Protein AF-A0A9X9F1I0-F1 (afdb_monomer)

Foldseek 3Di:
DLLVVLCVVVVHFEDVVCVVVPVVVSVVSSVVSVCPCLVVVVVVCVVVVPDDDSPDDDDCPDPVNVVVVVVVVVVCVVVVNDDDDDDDADADPGHRDGDDPVVVD

Nearest PDB structures (foldseek):
  8c8v-assembly1_A  TM=9.781E-01  e=7.111E-10  Priestia megaterium NBRC 15308 = ATCC 14581
  8c9d-assembly1_A  TM=9.772E-01  e=1.135E-09  Priestia megaterium
  8c8u-assembly1_A  TM=8.429E-01  e=3.412E-10  Priestia megaterium
  1jzs-assembly1_A  TM=9.860E-01  e=5.833E-08  Thermus thermophilus

pLDDT: mean 91.53, std 5.92, range [52.84, 98.31]

Structure (mmCIF, N/CA/C/O backbone):
data_AF-A0A9X9F1I0-F1
#
_entry.id   AF-A0A9X9F1I0-F1
#
loop_
_atom_site.group_PDB
_atom_site.id
_atom_site.type_symbol
_atom_site.label_atom_id
_atom_site.label_alt_id
_atom_site.label_comp_id
_atom_site.label_asym_id
_atom_site.label_entity_id
_atom_site.label_seq_id
_atom_site.pdbx_PDB_ins_code
_atom_site.Cartn_x
_atom_site.Cartn_y
_atom_site.Cartn_z
_atom_site.occupancy
_atom_site.B_iso_or_equiv
_atom_site.auth_seq_id
_atom_site.auth_comp_id
_atom_site.auth_asym_id
_atom_site.auth_atom_id
_atom_site.pdbx_PDB_model_num
ATOM 1 N N . PRO A 1 1 ? 5.733 -0.200 2.402 1.00 84.50 1 PRO A N 1
ATOM 2 C CA . PRO A 1 1 ? 6.955 -0.780 1.776 1.00 84.50 1 PRO A CA 1
ATOM 3 C C . PRO A 1 1 ? 7.345 -0.086 0.463 1.00 84.50 1 PRO A C 1
ATOM 5 O O . PRO A 1 1 ? 8.507 0.267 0.311 1.00 84.50 1 PRO A O 1
ATOM 8 N N . VAL A 1 2 ? 6.391 0.125 -0.458 1.00 89.81 2 VAL A N 1
ATOM 9 C CA . VAL A 1 2 ? 6.639 0.823 -1.737 1.00 89.81 2 VAL A CA 1
ATOM 10 C C . VAL A 1 2 ? 7.133 2.253 -1.508 1.00 89.81 2 VAL A C 1
ATOM 12 O O . VAL A 1 2 ? 8.184 2.609 -2.029 1.00 89.81 2 VAL A O 1
ATOM 15 N N . GLU A 1 3 ? 6.437 3.023 -0.665 1.00 89.94 3 GLU A N 1
ATOM 16 C CA . GLU A 1 3 ? 6.795 4.409 -0.315 1.00 89.94 3 GLU A CA 1
ATOM 17 C C . GLU A 1 3 ? 8.240 4.507 0.190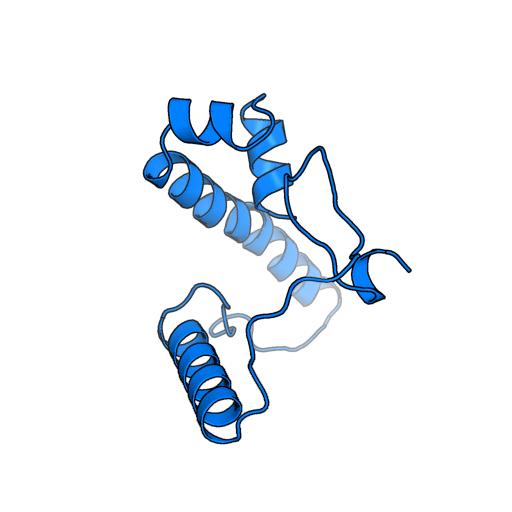 1.00 89.94 3 GLU A C 1
ATOM 19 O O . GLU A 1 3 ? 9.035 5.235 -0.386 1.00 89.94 3 GLU A O 1
ATOM 24 N N . LEU A 1 4 ? 8.635 3.657 1.147 1.00 89.19 4 LEU A N 1
ATOM 25 C CA . LEU A 1 4 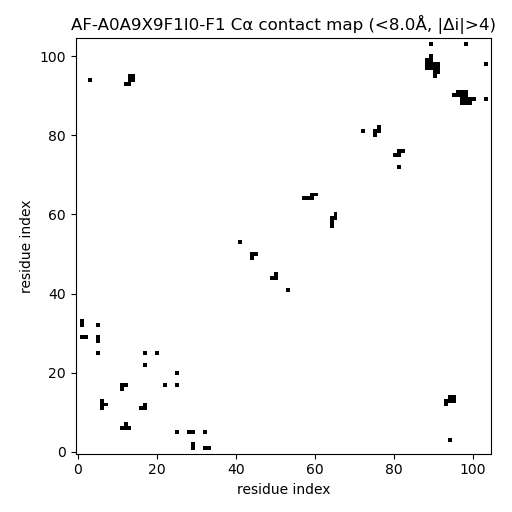? 10.016 3.584 1.651 1.00 89.19 4 LEU A CA 1
ATOM 26 C C . LEU A 1 4 ? 11.052 3.227 0.573 1.00 89.19 4 LEU A C 1
ATOM 28 O O . LEU A 1 4 ? 12.206 3.646 0.653 1.00 89.19 4 LEU A O 1
ATOM 32 N N . GLY A 1 5 ? 10.678 2.408 -0.412 1.00 89.06 5 GLY A N 1
ATOM 33 C CA . GLY A 1 5 ? 11.546 2.082 -1.543 1.00 89.06 5 GLY A CA 1
ATOM 34 C C . GLY A 1 5 ? 11.775 3.294 -2.444 1.00 89.06 5 GLY A C 1
ATOM 35 O O . GLY A 1 5 ? 12.910 3.556 -2.836 1.00 89.06 5 GLY A O 1
ATOM 36 N N . VAL A 1 6 ? 10.715 4.057 -2.719 1.00 91.56 6 VAL A N 1
ATOM 37 C CA . VAL A 1 6 ? 10.782 5.287 -3.518 1.00 91.56 6 VAL A CA 1
ATOM 38 C C . VAL A 1 6 ? 11.487 6.412 -2.764 1.00 91.56 6 VAL A C 1
ATOM 40 O O . VAL A 1 6 ? 12.326 7.082 -3.354 1.00 91.56 6 VAL A O 1
ATOM 43 N N . GLU A 1 7 ? 11.235 6.576 -1.464 1.00 91.31 7 GLU A N 1
ATOM 44 C CA . GLU A 1 7 ? 11.962 7.510 -0.593 1.00 91.31 7 GLU A CA 1
ATOM 45 C C . GLU A 1 7 ? 13.478 7.290 -0.6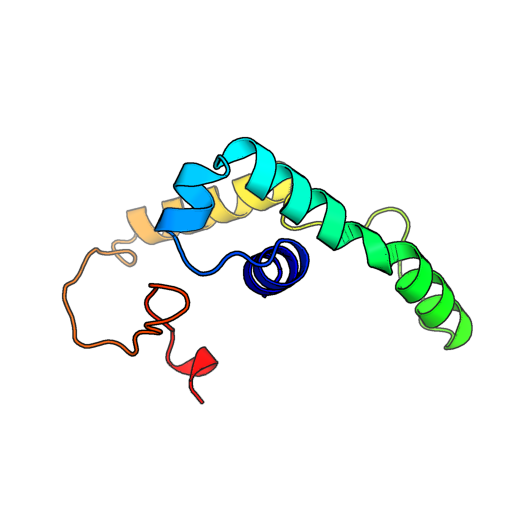95 1.00 91.31 7 GLU A C 1
ATOM 47 O O . GLU A 1 7 ? 14.228 8.214 -1.007 1.00 91.31 7 GLU A O 1
ATOM 52 N N . LYS A 1 8 ? 13.930 6.033 -0.572 1.00 90.44 8 LYS A N 1
ATOM 53 C CA . LYS A 1 8 ? 15.347 5.667 -0.734 1.00 90.44 8 LYS A CA 1
ATOM 54 C C . LYS A 1 8 ? 15.894 5.958 -2.130 1.00 90.44 8 LYS A C 1
ATOM 56 O O . LYS A 1 8 ? 17.037 6.384 -2.247 1.00 90.44 8 LYS A O 1
ATOM 61 N N . GLN A 1 9 ? 15.111 5.713 -3.181 1.00 90.19 9 GLN A N 1
ATOM 62 C CA . GLN A 1 9 ? 15.515 6.010 -4.561 1.00 90.19 9 GLN A CA 1
ATOM 63 C C . GLN A 1 9 ? 15.643 7.515 -4.818 1.00 90.19 9 GLN A C 1
ATOM 65 O O . GLN A 1 9 ? 16.493 7.932 -5.601 1.00 90.19 9 GLN A O 1
ATOM 70 N N . LEU A 1 10 ? 14.792 8.316 -4.177 1.00 91.00 10 LEU A N 1
ATOM 71 C CA . LEU A 1 10 ? 14.776 9.771 -4.292 1.00 91.00 10 LEU A CA 1
ATOM 72 C C . LEU A 1 10 ? 15.737 10.465 -3.322 1.00 91.00 10 LEU A C 1
ATOM 74 O O . LEU A 1 10 ? 16.001 11.651 -3.491 1.00 91.00 10 LEU A O 1
ATOM 78 N N . GLY A 1 11 ? 16.267 9.739 -2.336 1.00 92.25 11 GLY A N 1
ATOM 79 C CA . GLY A 1 11 ? 17.108 10.307 -1.285 1.00 92.25 11 GLY A CA 1
ATOM 80 C C . GLY A 1 11 ? 16.345 11.232 -0.337 1.00 92.25 11 GLY A C 1
ATOM 81 O O . GLY A 1 11 ? 16.971 12.092 0.272 1.00 92.25 11 GLY A O 1
ATOM 82 N N . ILE A 1 12 ? 15.023 11.061 -0.232 1.00 90.75 12 ILE A N 1
ATOM 83 C CA . ILE A 1 12 ? 14.153 11.832 0.664 1.00 90.75 12 ILE A CA 1
ATOM 84 C C . ILE A 1 12 ? 13.764 10.990 1.880 1.00 90.75 12 ILE A C 1
ATOM 86 O O . ILE A 1 12 ? 13.762 9.759 1.816 1.00 90.75 12 ILE A O 1
ATOM 90 N N . SER A 1 13 ? 13.421 11.641 2.987 1.00 86.25 13 SER A N 1
ATOM 91 C CA . SER A 1 13 ? 13.052 10.985 4.237 1.00 86.25 13 SER A CA 1
ATOM 92 C C . SER A 1 13 ? 11.885 11.680 4.931 1.00 86.25 13 SER A C 1
ATOM 94 O O . SER A 1 13 ? 12.000 12.780 5.472 1.00 86.25 13 SER A O 1
ATOM 96 N N . GLY A 1 14 ? 10.777 10.950 5.055 1.00 84.00 14 GLY A N 1
ATOM 97 C CA . GLY A 1 14 ? 9.627 11.375 5.842 1.00 84.00 14 GLY A CA 1
ATOM 98 C C . GLY A 1 14 ? 8.723 12.394 5.145 1.00 84.00 14 GLY A C 1
ATOM 99 O O . GLY A 1 14 ? 8.955 12.837 4.023 1.00 84.00 14 GLY A O 1
ATOM 100 N N . LYS A 1 15 ? 7.637 12.755 5.837 1.00 86.38 15 LYS A N 1
ATOM 101 C CA . LYS A 1 15 ? 6.491 13.451 5.229 1.00 86.38 15 LYS A CA 1
ATOM 102 C C . LYS A 1 15 ? 6.804 14.855 4.723 1.00 86.38 15 LYS A C 1
ATOM 104 O O . LYS A 1 15 ? 6.322 15.223 3.662 1.00 86.38 15 LYS A O 1
ATOM 109 N N . HIS A 1 16 ? 7.618 15.609 5.456 1.00 88.44 16 HIS A N 1
ATOM 110 C CA . HIS A 1 16 ? 7.943 16.989 5.094 1.00 88.44 16 HIS A CA 1
ATOM 111 C C . HIS A 1 16 ? 8.637 17.067 3.729 1.00 88.44 16 HIS A C 1
ATOM 113 O O . HIS A 1 16 ? 8.211 17.816 2.859 1.00 88.44 16 HIS A O 1
ATOM 119 N N . GLU A 1 17 ? 9.653 16.233 3.507 1.00 90.25 17 GLU A N 1
ATOM 120 C CA . GLU A 1 17 ? 10.395 16.216 2.243 1.00 90.25 17 GLU A CA 1
ATOM 121 C C . GLU A 1 17 ? 9.544 15.672 1.081 1.00 90.25 17 GLU A C 1
ATOM 123 O O . GLU A 1 17 ? 9.705 16.104 -0.058 1.00 90.25 17 GLU A O 1
ATOM 128 N N . ILE A 1 18 ? 8.591 14.770 1.354 1.00 90.56 18 ILE A N 1
ATOM 129 C CA . ILE A 1 18 ? 7.604 14.314 0.358 1.00 90.56 18 ILE A CA 1
ATOM 130 C C . ILE A 1 18 ? 6.669 15.460 -0.049 1.00 90.56 18 ILE A C 1
ATOM 132 O O . ILE A 1 18 ? 6.364 15.619 -1.231 1.00 90.56 18 ILE A O 1
ATOM 136 N N . GLU A 1 19 ? 6.208 16.260 0.912 1.00 91.81 19 GLU A N 1
ATOM 137 C CA . GLU A 1 19 ? 5.358 17.423 0.642 1.00 91.81 19 GLU A CA 1
ATOM 138 C C . GLU A 1 19 ? 6.110 18.497 -0.157 1.00 91.81 19 GLU A C 1
ATOM 140 O O . GLU A 1 19 ? 5.547 19.042 -1.106 1.00 91.81 19 GLU A O 1
ATOM 145 N N . GLU A 1 20 ? 7.390 18.733 0.149 1.00 93.31 20 GLU A N 1
ATOM 146 C CA . GLU A 1 20 ? 8.267 19.630 -0.619 1.00 93.31 20 GLU A CA 1
ATOM 147 C C . GLU A 1 20 ? 8.557 19.112 -2.035 1.00 93.31 20 GLU A C 1
ATOM 149 O O . GLU A 1 20 ? 8.583 19.893 -2.987 1.00 93.31 20 GLU A O 1
ATOM 154 N N . TYR A 1 21 ? 8.742 17.798 -2.197 1.00 92.12 21 TYR A N 1
ATOM 155 C CA . TYR A 1 21 ? 8.906 17.151 -3.503 1.00 92.12 21 TYR A CA 1
ATOM 156 C C . TYR A 1 21 ? 7.623 17.205 -4.350 1.00 92.12 21 TYR A C 1
ATOM 158 O O . TYR A 1 21 ? 7.676 17.270 -5.581 1.00 92.12 21 TYR A O 1
ATOM 166 N N . GLY A 1 22 ? 6.468 17.192 -3.686 1.00 94.44 22 GLY A N 1
ATOM 167 C CA . GLY A 1 22 ? 5.145 17.167 -4.287 1.00 94.44 22 GLY A CA 1
ATOM 168 C C . GLY A 1 22 ? 4.487 15.794 -4.163 1.00 94.44 22 GLY A C 1
ATOM 169 O O . GLY A 1 22 ? 5.003 14.774 -4.627 1.00 94.44 22 GLY A O 1
ATOM 170 N N . ILE A 1 23 ? 3.277 15.789 -3.596 1.00 93.38 23 ILE A N 1
ATOM 171 C CA . ILE A 1 23 ? 2.499 14.571 -3.326 1.00 93.38 23 ILE A CA 1
ATOM 172 C C . ILE A 1 23 ? 2.172 13.811 -4.619 1.00 93.38 23 ILE A C 1
ATOM 174 O O . ILE A 1 23 ? 2.363 12.600 -4.696 1.00 93.38 23 ILE A O 1
ATOM 178 N N . GLU A 1 24 ? 1.689 14.503 -5.651 1.00 95.56 24 GLU A N 1
ATOM 179 C CA . GLU A 1 24 ? 1.308 13.869 -6.918 1.00 95.56 24 GLU A CA 1
ATOM 180 C C . GLU A 1 24 ? 2.512 13.249 -7.661 1.00 95.56 24 GLU A C 1
ATOM 182 O O . GLU A 1 24 ? 2.440 12.059 -7.990 1.00 95.56 24 GLU A O 1
ATOM 187 N N . PRO A 1 25 ? 3.647 13.959 -7.845 1.00 94.88 25 PRO A N 1
ATOM 188 C CA . PRO A 1 25 ? 4.876 13.360 -8.369 1.00 94.88 25 PRO A CA 1
ATOM 189 C C . PRO A 1 25 ? 5.355 12.137 -7.577 1.00 94.88 25 PRO A C 1
ATOM 191 O O . PRO A 1 25 ? 5.774 11.137 -8.166 1.00 94.88 25 PRO A O 1
ATOM 194 N N . PHE A 1 26 ? 5.273 12.185 -6.243 1.00 95.19 26 PHE A N 1
ATOM 195 C CA . PHE A 1 26 ? 5.665 11.066 -5.386 1.00 95.19 26 PHE A CA 1
ATOM 196 C C . PHE A 1 26 ? 4.767 9.839 -5.588 1.00 95.19 26 PHE A C 1
ATOM 198 O O . PHE A 1 26 ? 5.263 8.723 -5.775 1.00 95.19 26 PHE A O 1
ATOM 205 N N . ILE A 1 27 ? 3.445 10.039 -5.611 1.00 93.38 27 ILE A N 1
ATOM 206 C CA . ILE A 1 27 ? 2.466 8.974 -5.864 1.00 93.38 27 ILE A CA 1
ATOM 207 C C . ILE A 1 27 ? 2.711 8.339 -7.234 1.00 93.38 27 ILE A C 1
ATOM 209 O O . ILE A 1 27 ? 2.651 7.114 -7.365 1.00 93.38 27 ILE A O 1
ATOM 213 N N . GLN A 1 28 ? 3.005 9.150 -8.250 1.00 94.12 28 GLN A N 1
ATOM 214 C CA . GLN A 1 28 ? 3.266 8.654 -9.595 1.00 94.12 28 GLN A CA 1
ATOM 215 C C . GLN A 1 28 ? 4.506 7.748 -9.631 1.00 94.12 28 GLN A C 1
ATOM 217 O O . GLN A 1 28 ? 4.431 6.630 -10.141 1.00 94.12 28 GLN A O 1
ATOM 222 N N . LYS A 1 29 ? 5.601 8.148 -8.971 1.00 93.06 29 LYS A N 1
ATOM 223 C CA . LYS A 1 29 ? 6.786 7.288 -8.814 1.00 93.06 29 LYS A CA 1
ATOM 224 C C . LYS A 1 29 ? 6.502 6.006 -8.037 1.00 93.06 29 LYS A C 1
ATOM 226 O O . LYS A 1 29 ? 7.023 4.951 -8.392 1.00 93.06 29 LYS A O 1
ATOM 231 N N . CYS A 1 30 ? 5.659 6.065 -7.007 1.00 93.06 30 CYS A N 1
ATOM 232 C CA . CYS A 1 30 ? 5.227 4.866 -6.287 1.00 93.06 30 CYS A CA 1
ATOM 233 C C . CYS A 1 30 ? 4.488 3.889 -7.206 1.00 93.06 30 CYS A C 1
ATOM 235 O O . CYS A 1 30 ? 4.779 2.695 -7.172 1.00 93.06 30 CYS A O 1
ATOM 237 N N . LYS A 1 31 ? 3.585 4.379 -8.064 1.00 91.94 31 LYS A N 1
ATOM 238 C CA . LYS A 1 31 ? 2.874 3.542 -9.044 1.00 91.94 31 LYS A CA 1
ATOM 239 C C . LYS A 1 31 ? 3.825 2.917 -10.065 1.00 91.94 31 LYS A C 1
ATOM 241 O O . LYS A 1 31 ? 3.695 1.734 -10.355 1.00 91.94 31 LYS A O 1
ATOM 246 N N . GLU A 1 32 ? 4.792 3.677 -10.569 1.00 91.00 32 GLU A N 1
ATOM 247 C CA . GLU A 1 32 ? 5.802 3.183 -11.517 1.00 91.00 32 GLU A CA 1
ATOM 248 C C . GLU A 1 32 ? 6.709 2.109 -10.894 1.00 91.00 32 GLU A C 1
ATOM 250 O O . GLU A 1 32 ? 6.980 1.072 -11.505 1.00 91.00 32 GLU A O 1
ATOM 255 N N . SER A 1 33 ? 7.126 2.315 -9.641 1.00 90.06 33 SER A N 1
ATOM 256 C CA . SER A 1 33 ? 7.986 1.385 -8.900 1.00 90.06 33 SER A CA 1
ATOM 257 C C . SER A 1 33 ? 7.367 -0.013 -8.766 1.00 90.06 33 SER A C 1
ATOM 259 O O . SER A 1 33 ? 8.065 -1.016 -8.924 1.00 90.06 33 SER A O 1
ATOM 261 N N . VAL A 1 34 ? 6.045 -0.102 -8.567 1.00 86.12 34 VAL A N 1
ATOM 262 C CA . VAL A 1 34 ? 5.326 -1.382 -8.408 1.00 86.12 34 VAL A CA 1
ATOM 263 C C . VAL A 1 34 ? 5.502 -2.303 -9.618 1.00 86.12 34 VAL A C 1
ATOM 265 O O . VAL A 1 34 ? 5.709 -3.503 -9.444 1.00 86.12 34 VAL A O 1
ATOM 268 N N . PHE A 1 35 ? 5.471 -1.759 -10.834 1.00 84.12 35 PHE A N 1
ATOM 269 C CA . PHE A 1 35 ? 5.562 -2.556 -12.064 1.00 84.12 35 PHE A CA 1
ATOM 270 C C . PHE A 1 35 ? 6.998 -2.767 -12.549 1.00 84.12 35 PHE A C 1
ATOM 272 O O . PHE A 1 35 ? 7.225 -3.529 -13.486 1.00 84.12 35 PHE A O 1
ATOM 279 N N . THR A 1 36 ? 7.990 -2.161 -11.887 1.00 84.62 36 THR A N 1
ATOM 280 C CA . THR A 1 36 ? 9.403 -2.263 -12.295 1.00 84.62 36 THR A CA 1
ATOM 281 C C . THR A 1 36 ? 9.889 -3.718 -12.318 1.00 84.62 36 THR A C 1
ATOM 283 O O . THR A 1 36 ? 10.668 -4.100 -13.189 1.00 84.62 36 THR A O 1
ATOM 286 N N . TYR A 1 37 ? 9.400 -4.548 -11.391 1.00 77.94 37 TYR A N 1
ATOM 287 C CA . TYR A 1 37 ? 9.808 -5.951 -11.263 1.00 77.94 37 TYR A CA 1
ATOM 288 C C . TYR A 1 37 ? 8.802 -6.952 -11.842 1.00 77.94 37 TYR A C 1
ATOM 290 O O . TYR A 1 37 ? 9.062 -8.152 -11.790 1.00 77.94 37 TYR A O 1
ATOM 298 N N . GLU A 1 38 ? 7.679 -6.501 -12.413 1.00 87.12 38 GLU A N 1
ATOM 299 C CA . GLU A 1 38 ? 6.615 -7.391 -12.907 1.00 87.12 38 GLU A CA 1
ATOM 300 C C . GLU A 1 38 ? 7.156 -8.416 -13.913 1.00 87.12 38 GLU A C 1
ATOM 302 O O . GLU A 1 38 ? 6.928 -9.617 -13.774 1.00 87.12 38 GLU A O 1
ATOM 307 N N . LYS A 1 39 ? 7.953 -7.949 -14.882 1.00 86.12 39 LYS A N 1
ATOM 308 C CA . LYS A 1 39 ? 8.547 -8.806 -15.912 1.00 86.12 39 LYS A CA 1
ATOM 309 C C . LYS A 1 39 ? 9.427 -9.910 -15.317 1.00 86.12 39 LYS A C 1
ATOM 311 O O . LYS A 1 39 ? 9.315 -11.060 -15.725 1.00 86.12 39 LYS A O 1
ATOM 316 N N . GLN A 1 40 ? 10.266 -9.572 -14.336 1.00 88.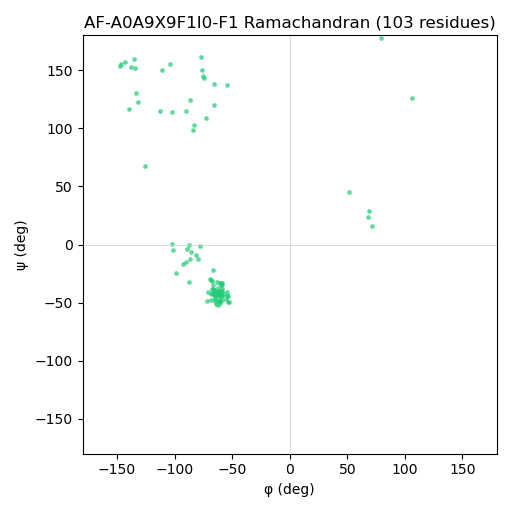75 40 GLN A N 1
ATOM 317 C CA . GLN A 1 40 ? 11.153 -10.540 -13.682 1.00 88.75 40 GLN A CA 1
ATOM 318 C C . GLN A 1 40 ? 10.352 -11.586 -12.897 1.00 88.75 40 GLN A C 1
ATOM 320 O O . GLN A 1 40 ? 10.684 -12.768 -12.927 1.00 88.75 40 GLN A O 1
ATOM 325 N N . TRP A 1 41 ? 9.270 -11.166 -12.234 1.00 90.69 41 TRP A N 1
ATOM 326 C CA . TRP A 1 41 ? 8.362 -12.077 -11.538 1.00 90.69 41 TRP A CA 1
ATOM 327 C C . TRP A 1 41 ? 7.626 -13.014 -12.492 1.00 90.69 41 TRP A C 1
ATOM 329 O O . TRP A 1 41 ? 7.485 -14.193 -12.178 1.00 90.69 41 TRP A O 1
ATOM 339 N N . ARG A 1 42 ? 7.191 -12.524 -13.657 1.00 91.56 42 ARG A N 1
ATOM 340 C CA . ARG A 1 42 ? 6.555 -13.355 -14.687 1.00 91.56 42 ARG A CA 1
ATOM 341 C C . ARG A 1 42 ? 7.510 -14.424 -15.215 1.00 91.56 42 ARG A C 1
ATOM 343 O O . ARG A 1 42 ? 7.177 -15.603 -15.164 1.00 91.56 42 ARG A O 1
ATOM 350 N N . GLU A 1 43 ? 8.709 -14.021 -15.635 1.00 92.94 43 GLU A N 1
ATOM 351 C CA . GLU A 1 43 ? 9.746 -14.944 -16.123 1.00 92.94 43 GLU A CA 1
ATOM 352 C C . GLU A 1 43 ? 10.100 -16.000 -15.064 1.00 92.94 43 GLU A C 1
ATOM 354 O O . GLU A 1 43 ? 10.213 -17.188 -15.368 1.00 92.94 43 GLU A O 1
ATOM 359 N N . PHE A 1 44 ? 10.220 -15.586 -13.798 1.00 94.69 44 PHE A N 1
ATOM 360 C CA . PHE A 1 44 ? 10.479 -16.502 -12.693 1.00 94.69 44 PHE A CA 1
ATOM 361 C C . PHE A 1 44 ? 9.333 -17.502 -12.489 1.00 94.69 44 PHE A C 1
ATOM 363 O O . PHE A 1 44 ? 9.585 -18.707 -12.468 1.00 94.69 44 PHE A O 1
ATOM 370 N N . THR A 1 45 ? 8.090 -17.025 -12.394 1.00 94.12 45 THR A N 1
ATOM 371 C CA . THR A 1 45 ? 6.875 -17.843 -12.240 1.00 94.12 45 THR A CA 1
ATOM 372 C C . THR A 1 45 ? 6.751 -18.908 -13.331 1.00 94.12 45 THR A C 1
ATOM 374 O O . THR A 1 45 ? 6.493 -20.077 -13.033 1.00 94.12 45 THR A O 1
ATOM 377 N N . GLU A 1 46 ? 7.005 -18.532 -14.584 1.00 93.75 46 GLU A N 1
ATOM 378 C CA . GLU A 1 46 ? 7.011 -19.460 -15.716 1.00 93.75 46 GLU A CA 1
ATOM 379 C C . GLU A 1 46 ? 8.146 -20.487 -15.602 1.00 93.75 46 GLU A C 1
ATOM 381 O O . GLU A 1 46 ? 7.919 -21.684 -15.788 1.00 93.75 46 GLU A O 1
ATOM 386 N N . SER A 1 47 ? 9.354 -20.047 -15.230 1.00 95.38 47 SER A N 1
ATOM 387 C CA . SER A 1 47 ? 10.535 -20.918 -15.139 1.00 95.38 47 SER A CA 1
ATOM 388 C C . SER A 1 47 ? 10.408 -22.022 -14.085 1.00 95.38 47 SER A C 1
ATOM 390 O O . SER A 1 47 ? 10.930 -23.120 -14.278 1.00 95.38 47 SER A O 1
ATOM 392 N N . ILE A 1 48 ? 9.689 -21.755 -12.990 1.00 96.88 48 ILE A N 1
ATOM 393 C CA . ILE A 1 48 ? 9.432 -22.734 -11.924 1.00 96.88 48 ILE A CA 1
ATOM 394 C C . ILE A 1 48 ? 8.189 -23.595 -12.192 1.00 96.88 48 ILE A C 1
ATOM 396 O O . ILE A 1 48 ? 7.860 -24.458 -11.381 1.00 96.88 48 ILE A O 1
ATOM 400 N N . GLY A 1 49 ? 7.489 -23.366 -13.310 1.00 95.75 49 GLY A N 1
ATOM 401 C CA . GLY A 1 49 ? 6.275 -24.093 -13.670 1.00 95.75 49 GLY A CA 1
ATOM 402 C C . GLY A 1 49 ? 5.077 -23.784 -12.768 1.00 95.75 49 GLY A C 1
ATOM 403 O O . GLY A 1 49 ? 4.217 -24.645 -12.585 1.00 95.75 49 GLY A O 1
ATOM 404 N N . TYR A 1 50 ? 5.005 -22.582 -12.187 1.00 95.44 50 TYR A N 1
ATOM 405 C CA . TYR A 1 50 ? 3.873 -22.173 -11.356 1.00 95.44 50 TYR A CA 1
ATOM 406 C C . TYR A 1 50 ? 2.740 -21.634 -12.237 1.00 95.44 50 TYR A C 1
ATOM 408 O O . TYR A 1 50 ? 2.767 -20.497 -12.700 1.00 95.44 50 TYR A O 1
ATOM 416 N N . TRP A 1 51 ? 1.755 -22.487 -12.520 1.00 93.56 51 TRP A N 1
ATOM 417 C CA . TRP A 1 51 ? 0.686 -22.184 -13.473 1.00 93.56 51 TRP A CA 1
ATOM 418 C C . TRP A 1 51 ? -0.431 -21.364 -12.831 1.00 93.56 51 TRP A C 1
ATOM 420 O O . TRP A 1 51 ? -1.284 -21.897 -12.120 1.00 93.56 51 TRP A O 1
ATOM 430 N N . VAL A 1 52 ? -0.428 -20.066 -13.118 1.00 93.25 52 VAL A N 1
ATOM 431 C CA . VAL A 1 52 ? -1.445 -19.095 -12.704 1.00 93.25 52 VAL A CA 1
ATOM 432 C C . VAL A 1 52 ? -1.680 -18.077 -13.818 1.00 93.25 52 VAL A C 1
ATOM 434 O O . VAL A 1 52 ? -0.814 -17.877 -14.668 1.00 93.25 52 VAL A O 1
ATOM 437 N N . ASP A 1 53 ? -2.848 -17.434 -13.813 1.00 92.19 53 ASP A N 1
ATOM 438 C CA . ASP A 1 53 ? -3.144 -16.338 -14.736 1.00 92.19 53 ASP A CA 1
ATOM 439 C C . ASP A 1 53 ? -2.368 -15.081 -14.321 1.00 92.19 53 ASP A C 1
ATOM 441 O O . ASP A 1 53 ? -2.638 -14.470 -13.284 1.00 92.19 53 ASP A O 1
ATOM 445 N N . MET A 1 54 ? -1.368 -14.733 -15.127 1.00 90.25 54 MET A N 1
ATOM 446 C CA . MET A 1 54 ? -0.565 -13.522 -14.971 1.00 90.25 54 MET A CA 1
ATOM 447 C C . MET A 1 54 ? -1.001 -12.421 -15.948 1.00 90.25 54 MET A C 1
ATOM 449 O O . MET A 1 54 ? -0.467 -11.315 -15.882 1.00 90.25 54 MET A O 1
ATOM 453 N N . ASP A 1 55 ? -1.937 -12.696 -16.858 1.00 91.00 55 ASP A N 1
ATOM 454 C CA . ASP A 1 55 ? -2.395 -11.753 -17.881 1.00 91.00 55 ASP A CA 1
ATOM 455 C C . ASP A 1 55 ? -3.538 -10.870 -17.365 1.00 91.00 55 ASP A C 1
ATOM 457 O O . ASP A 1 55 ? -3.588 -9.686 -17.705 1.00 91.00 55 ASP A O 1
ATOM 461 N N . ASP A 1 56 ? -4.385 -11.395 -16.472 1.00 91.44 56 ASP A N 1
ATOM 462 C CA . ASP A 1 56 ? -5.379 -10.606 -15.731 1.00 91.44 56 ASP A CA 1
ATOM 463 C C . ASP A 1 56 ? -5.284 -10.776 -14.199 1.00 91.44 56 ASP A C 1
ATOM 465 O O . ASP A 1 56 ? -6.186 -11.311 -13.547 1.00 91.44 56 ASP A O 1
ATOM 469 N N . PRO A 1 57 ? -4.196 -10.300 -13.563 1.00 91.44 57 PRO A N 1
ATOM 470 C CA . PRO A 1 57 ? -4.085 -10.333 -12.117 1.00 91.44 57 PRO A CA 1
ATOM 471 C C . PRO A 1 57 ? -4.945 -9.237 -11.473 1.00 91.44 57 PRO A C 1
ATOM 473 O O . PRO A 1 57 ? -5.100 -8.111 -11.980 1.00 91.44 57 PRO A O 1
ATOM 476 N N . TYR A 1 58 ? -5.424 -9.521 -10.260 1.00 92.00 58 TYR A N 1
ATOM 477 C CA . TYR A 1 58 ? -5.945 -8.465 -9.403 1.00 92.00 58 TYR A CA 1
ATOM 478 C C . TYR A 1 58 ? -4.800 -7.525 -9.005 1.00 92.00 58 TYR A C 1
ATOM 480 O O . TYR A 1 58 ? -3.692 -7.951 -8.681 1.00 92.00 58 TYR A O 1
ATOM 488 N N . VAL A 1 59 ? -5.068 -6.221 -9.012 1.00 92.56 59 VAL A N 1
ATOM 489 C CA . VAL A 1 59 ? -4.080 -5.207 -8.633 1.00 92.56 59 VAL A CA 1
ATOM 490 C C . VAL A 1 59 ? -4.737 -4.243 -7.660 1.00 92.56 59 VAL A C 1
ATOM 492 O O . VAL A 1 59 ? -5.743 -3.612 -7.980 1.00 92.56 59 VAL A O 1
ATOM 495 N N . THR A 1 60 ? -4.151 -4.114 -6.474 1.00 94.00 60 THR A N 1
ATOM 496 C CA . THR A 1 60 ? -4.756 -3.394 -5.345 1.00 94.00 60 THR A CA 1
ATOM 497 C C . THR A 1 60 ? -4.907 -1.889 -5.571 1.00 94.00 60 THR A C 1
ATOM 499 O O . THR A 1 60 ? -5.759 -1.264 -4.946 1.00 94.00 60 THR A O 1
ATOM 502 N N . LEU A 1 61 ? -4.125 -1.309 -6.489 1.00 93.44 61 LEU A N 1
ATOM 503 C CA . LEU A 1 61 ? -4.219 0.104 -6.875 1.00 93.44 61 LEU A CA 1
ATOM 504 C C . LEU A 1 61 ? -5.267 0.392 -7.967 1.00 93.44 61 LEU A C 1
ATOM 506 O O . LEU A 1 61 ? -5.480 1.558 -8.294 1.00 93.44 61 LEU A O 1
ATOM 510 N N . LYS A 1 62 ? -5.905 -0.633 -8.562 1.00 94.69 62 LYS A N 1
ATOM 511 C CA . LYS A 1 62 ? -6.992 -0.447 -9.543 1.00 94.69 62 LYS A CA 1
ATOM 512 C C . LYS A 1 62 ? -8.277 -0.017 -8.820 1.00 94.69 62 LYS A C 1
ATOM 514 O O . LYS A 1 62 ? -8.606 -0.543 -7.758 1.00 94.69 62 LYS A O 1
ATOM 519 N N . ASN A 1 63 ? -9.055 0.870 -9.445 1.00 96.56 63 ASN A N 1
ATOM 520 C CA . ASN A 1 63 ? -10.286 1.417 -8.857 1.00 96.56 63 ASN A CA 1
ATOM 521 C C . ASN A 1 63 ? -11.298 0.354 -8.383 1.00 96.56 63 ASN A C 1
ATOM 523 O O . ASN A 1 63 ? -11.767 0.500 -7.259 1.00 96.56 63 ASN A O 1
ATOM 527 N N . PRO A 1 64 ? -11.596 -0.732 -9.133 1.00 96.69 64 PRO A N 1
ATOM 528 C CA . PRO A 1 64 ? -12.541 -1.750 -8.662 1.00 96.69 64 PRO A CA 1
ATOM 529 C C . PRO A 1 64 ? -12.111 -2.418 -7.348 1.00 96.69 64 PRO A C 1
ATOM 531 O O . PRO A 1 64 ? -12.943 -2.725 -6.496 1.00 96.69 64 PRO A O 1
ATOM 534 N N . TYR A 1 65 ? -10.801 -2.606 -7.146 1.00 97.56 65 TYR A N 1
ATOM 535 C CA . TYR A 1 65 ? -10.278 -3.152 -5.896 1.00 97.56 65 TYR A CA 1
ATOM 536 C C . TYR A 1 65 ? -10.474 -2.154 -4.748 1.00 97.56 65 TYR A C 1
ATOM 538 O O . TYR A 1 65 ? -10.990 -2.520 -3.693 1.00 97.56 65 TYR A O 1
ATOM 546 N N . ILE A 1 66 ? -10.121 -0.883 -4.963 1.00 97.81 66 ILE A N 1
ATOM 547 C CA . ILE A 1 66 ? -10.285 0.190 -3.968 1.00 97.81 66 ILE A CA 1
ATOM 548 C C . ILE A 1 66 ? -11.759 0.354 -3.576 1.00 97.81 66 ILE A C 1
ATOM 550 O O . ILE A 1 66 ? -12.074 0.439 -2.390 1.00 97.81 66 ILE A O 1
ATOM 554 N N . GLU A 1 67 ? -12.664 0.337 -4.553 1.00 97.94 67 GLU A N 1
ATOM 555 C CA . GLU A 1 67 ? -14.106 0.440 -4.330 1.00 97.94 67 GLU A CA 1
ATOM 556 C C . GLU A 1 67 ? -14.634 -0.721 -3.478 1.00 97.94 67 GLU A C 1
ATOM 558 O O . GLU A 1 67 ? -15.404 -0.501 -2.540 1.00 97.94 67 GLU A O 1
ATOM 563 N N . SER A 1 68 ? -14.154 -1.947 -3.719 1.00 98.19 68 SER A N 1
ATOM 564 C CA . SER A 1 68 ? -14.513 -3.097 -2.881 1.00 98.19 68 SER A CA 1
ATOM 565 C C . SER A 1 68 ? -14.091 -2.900 -1.417 1.00 98.19 68 SER A C 1
ATOM 567 O O . SER A 1 68 ? -14.865 -3.186 -0.501 1.00 98.19 68 SER A O 1
ATOM 569 N N . VAL A 1 69 ? -12.905 -2.326 -1.178 1.00 98.12 69 VAL A N 1
ATOM 570 C CA . VAL A 1 69 ? -12.413 -2.01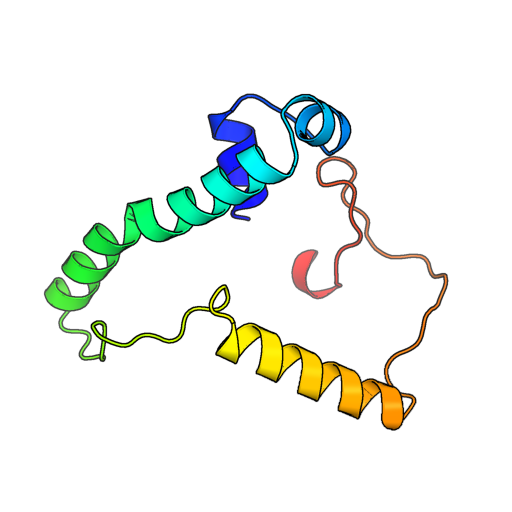7 0.173 1.00 98.12 69 VAL A CA 1
ATOM 571 C C . VAL A 1 69 ? -13.260 -0.919 0.817 1.00 98.12 69 VAL A C 1
ATOM 573 O O . VAL A 1 69 ? -13.616 -1.037 1.989 1.00 98.12 69 VAL A O 1
ATOM 576 N N . TRP A 1 70 ? -13.636 0.121 0.070 1.00 98.31 70 TRP A N 1
ATOM 577 C CA . TRP A 1 70 ? -14.531 1.172 0.566 1.00 98.31 70 TRP A CA 1
ATOM 578 C C . TRP A 1 70 ? -15.897 0.625 0.968 1.00 98.31 70 TRP A C 1
ATOM 580 O O . TRP A 1 70 ? -16.398 0.974 2.036 1.00 98.31 70 TRP A O 1
ATOM 590 N N . HIS A 1 71 ? -16.471 -0.276 0.170 1.00 98.25 71 HIS A N 1
ATOM 591 C CA . HIS A 1 71 ? -17.738 -0.923 0.497 1.00 98.25 71 HIS A CA 1
ATOM 592 C C . HIS A 1 71 ? -17.649 -1.754 1.789 1.00 98.25 71 HIS A C 1
ATOM 594 O O . HIS A 1 71 ? -18.525 -1.670 2.656 1.00 98.25 71 HIS A O 1
ATOM 600 N N . ILE A 1 72 ? -16.559 -2.510 1.961 1.00 98.25 72 ILE A N 1
ATOM 601 C CA . ILE A 1 72 ? -16.299 -3.279 3.186 1.00 98.25 72 ILE A CA 1
ATOM 602 C C . ILE A 1 72 ? -16.177 -2.342 4.395 1.00 98.25 72 ILE A C 1
ATOM 604 O O . ILE A 1 72 ? -16.830 -2.571 5.414 1.00 98.25 72 ILE A O 1
ATOM 608 N N . LEU A 1 73 ? -15.388 -1.268 4.288 1.00 98.19 73 LEU A N 1
ATOM 609 C CA . LEU A 1 73 ? -15.228 -0.285 5.364 1.00 98.19 73 LEU A CA 1
ATOM 610 C C . LEU A 1 73 ? -16.554 0.403 5.714 1.00 98.19 73 LEU A C 1
ATOM 612 O O . LEU A 1 73 ? -16.854 0.555 6.897 1.00 98.19 73 LEU A O 1
ATOM 616 N N . GLY A 1 74 ? -17.367 0.752 4.712 1.00 98.12 74 GLY A N 1
ATOM 617 C CA . GLY A 1 74 ? -18.712 1.299 4.900 1.00 98.12 74 GLY A CA 1
ATOM 618 C C . GLY A 1 74 ? -19.615 0.344 5.678 1.00 98.12 74 GLY A C 1
ATOM 619 O O . GLY A 1 74 ? -20.186 0.725 6.695 1.00 98.12 74 GLY A O 1
ATOM 620 N N . THR A 1 75 ? -19.638 -0.932 5.290 1.00 98.25 75 THR A N 1
ATOM 621 C CA . THR A 1 75 ? -20.412 -1.974 5.984 1.00 98.25 75 THR A CA 1
ATOM 622 C C . THR A 1 75 ? -19.967 -2.152 7.443 1.00 98.25 75 THR A C 1
ATOM 624 O O . THR A 1 75 ? -20.790 -2.330 8.341 1.00 98.25 75 THR A O 1
ATOM 627 N N . ILE A 1 76 ? -18.658 -2.133 7.711 1.00 98.19 76 ILE A N 1
ATOM 628 C CA . ILE A 1 76 ? -18.109 -2.259 9.074 1.00 98.19 76 ILE A CA 1
ATOM 629 C C . ILE A 1 76 ? -18.461 -1.022 9.912 1.00 98.19 76 ILE A C 1
ATOM 631 O O . ILE A 1 76 ? -18.787 -1.147 11.096 1.00 98.19 76 ILE A O 1
ATOM 635 N N . HIS A 1 77 ? -18.426 0.161 9.301 1.00 98.00 77 HIS A N 1
ATOM 636 C CA . HIS A 1 77 ? -18.820 1.412 9.935 1.00 98.00 77 HIS A CA 1
ATOM 637 C C . HIS A 1 77 ? -20.315 1.443 10.280 1.00 98.00 77 HIS A C 1
ATOM 639 O O . HIS A 1 77 ? -20.659 1.759 11.415 1.00 98.00 77 HIS A O 1
ATOM 645 N N . GLU A 1 78 ? -21.197 1.025 9.366 1.00 98.19 78 GLU A N 1
ATOM 646 C CA . GLU A 1 78 ? -22.646 0.906 9.609 1.00 98.19 78 GLU A CA 1
ATOM 647 C C . GLU A 1 78 ? -22.974 -0.041 10.771 1.00 98.19 78 GLU A C 1
ATOM 649 O O . GLU A 1 78 ? -23.916 0.188 11.527 1.00 98.19 78 GLU A O 1
ATOM 654 N N . LYS A 1 79 ? -22.158 -1.082 10.963 1.00 98.19 79 LYS A N 1
ATOM 655 C CA . LYS A 1 79 ? -22.267 -2.018 12.093 1.00 98.19 79 LYS A CA 1
ATOM 656 C C . LYS A 1 79 ? -21.706 -1.468 13.412 1.00 98.19 79 LYS A C 1
ATOM 658 O O . LYS A 1 79 ? -21.738 -2.176 14.414 1.00 98.19 79 LYS A O 1
ATOM 663 N N . GLY A 1 80 ? -21.155 -0.252 13.427 1.00 97.50 80 GLY A N 1
ATOM 664 C CA . GLY A 1 80 ? -20.539 0.359 14.609 1.00 97.50 80 GLY A CA 1
ATOM 665 C C . GLY A 1 80 ? -19.205 -0.272 15.026 1.00 97.50 80 GLY A C 1
ATOM 666 O O . GLY A 1 80 ? -18.756 -0.069 16.151 1.00 97.50 80 GLY A O 1
ATOM 667 N N . LEU A 1 81 ? -18.567 -1.047 14.142 1.00 97.75 81 LEU A N 1
ATOM 668 C CA . LEU A 1 81 ? -17.313 -1.756 14.425 1.00 97.75 81 LEU A CA 1
ATOM 669 C C . LEU A 1 81 ? -16.067 -0.944 14.034 1.00 97.75 81 LEU A C 1
ATOM 671 O O . LEU A 1 81 ? -14.968 -1.249 14.493 1.00 97.75 81 LEU A O 1
ATOM 675 N N . LEU A 1 82 ? -16.228 0.098 13.211 1.00 97.31 82 LEU A N 1
ATOM 676 C CA . LEU A 1 82 ? -15.173 1.053 12.870 1.00 97.31 82 LEU A CA 1
ATOM 677 C C . LEU A 1 82 ? -15.385 2.347 13.658 1.00 97.31 82 LEU A C 1
ATOM 679 O O . LEU A 1 82 ? -16.361 3.057 13.432 1.00 97.31 82 LEU A O 1
ATOM 683 N N . TYR A 1 83 ? -14.463 2.668 14.565 1.00 95.44 83 TYR A N 1
ATOM 684 C CA . TYR A 1 83 ? -14.563 3.845 15.426 1.00 95.44 83 TYR A CA 1
ATOM 685 C C . TYR A 1 83 ? -13.222 4.565 15.566 1.00 95.44 83 TYR A C 1
ATOM 687 O O . TYR A 1 83 ? -12.147 3.968 15.487 1.00 95.44 83 TYR A O 1
ATOM 695 N N . LYS A 1 84 ? -13.287 5.875 15.815 1.00 94.44 84 LYS A N 1
ATOM 696 C CA . LYS A 1 84 ? -12.116 6.691 16.140 1.00 94.44 84 LYS A CA 1
ATOM 697 C C . 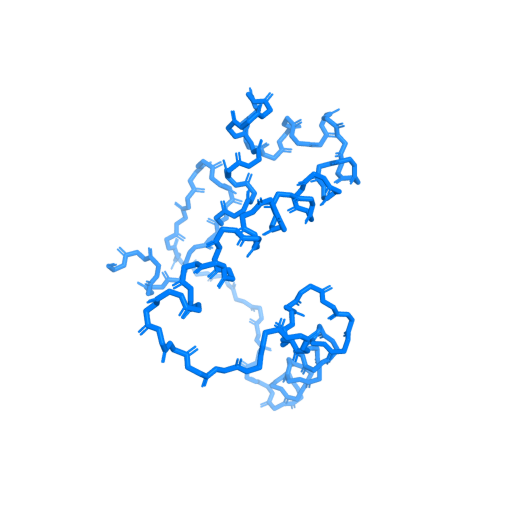LYS A 1 84 ? -11.863 6.628 17.644 1.00 94.44 84 LYS A C 1
ATOM 699 O O . LYS A 1 84 ? -12.740 6.963 18.433 1.00 94.44 84 LYS A O 1
ATOM 704 N N . GLY A 1 85 ? -10.657 6.235 18.039 1.00 92.31 85 GLY A N 1
ATOM 705 C CA . GLY A 1 85 ? -10.228 6.206 19.436 1.00 92.31 85 GLY A CA 1
ATOM 706 C C . GLY A 1 85 ? -8.829 6.788 19.609 1.00 92.31 85 GLY A C 1
ATOM 707 O O . GLY A 1 85 ? -8.056 6.851 18.655 1.00 92.31 85 GLY A O 1
ATOM 708 N N . HIS A 1 86 ? -8.501 7.202 20.833 1.00 93.25 86 HIS A N 1
ATOM 709 C CA . HIS A 1 86 ? -7.157 7.631 21.213 1.00 93.25 86 HIS A CA 1
ATOM 710 C C . HIS A 1 86 ? -6.578 6.618 22.202 1.00 93.25 86 HIS A C 1
ATOM 712 O O . HIS A 1 86 ? -7.110 6.441 23.297 1.00 93.25 86 HIS A O 1
ATOM 718 N N . ARG A 1 87 ? -5.513 5.921 21.803 1.00 90.06 87 ARG A N 1
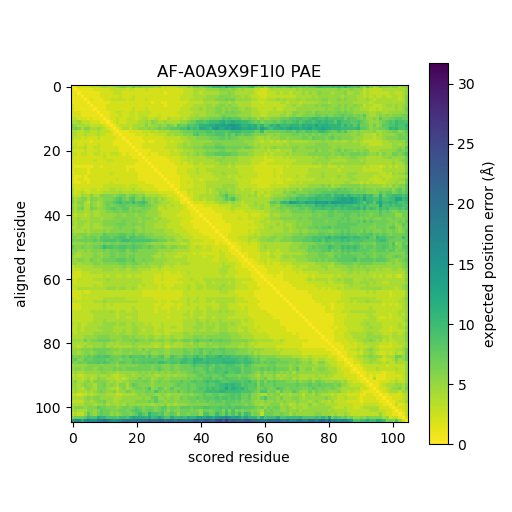ATOM 719 C CA . ARG A 1 87 ? -4.878 4.865 22.600 1.00 90.06 87 ARG A CA 1
ATOM 720 C C . ARG A 1 87 ? -3.376 4.837 22.351 1.00 90.06 87 ARG A C 1
ATOM 722 O O . ARG A 1 87 ? -2.928 5.212 21.268 1.00 90.06 87 ARG A O 1
ATOM 729 N N . VAL A 1 88 ? -2.615 4.319 23.311 1.00 92.31 88 VAL A N 1
ATOM 730 C CA . VAL A 1 88 ? -1.192 4.018 23.101 1.00 92.31 88 VAL A CA 1
ATOM 731 C C . VAL A 1 88 ? -1.091 2.899 22.064 1.00 92.31 88 VAL A C 1
ATOM 733 O O . VAL A 1 88 ? -1.664 1.828 22.251 1.00 92.31 88 VAL A O 1
ATOM 736 N N . SER A 1 89 ? -0.415 3.170 20.950 1.00 90.12 89 SER A N 1
ATOM 737 C CA . SER A 1 89 ? -0.149 2.204 19.879 1.00 90.12 89 SER A CA 1
ATOM 738 C C 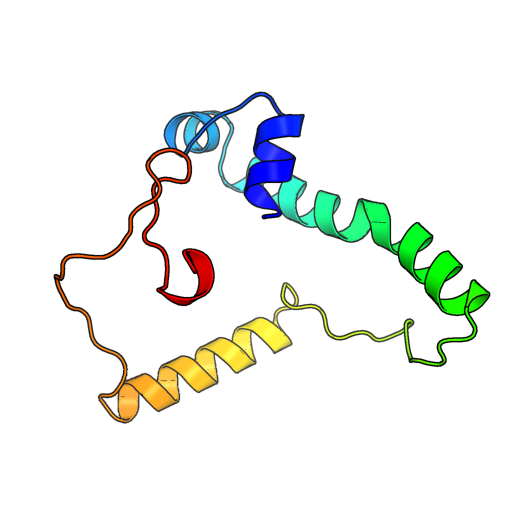. SER A 1 89 ? 1.318 2.318 19.460 1.00 90.12 89 SER A C 1
ATOM 740 O O . SER A 1 89 ? 1.882 3.410 19.580 1.00 90.12 89 SER A O 1
ATOM 742 N N . PRO A 1 90 ? 1.943 1.238 18.964 1.00 91.50 90 PRO A N 1
ATOM 743 C CA . PRO A 1 90 ? 3.269 1.323 18.367 1.00 91.50 90 PRO A CA 1
ATOM 744 C C . PRO A 1 90 ? 3.300 2.367 17.245 1.00 91.50 90 PRO A C 1
ATOM 746 O O . PRO A 1 90 ? 2.373 2.449 16.436 1.00 91.50 90 PRO A O 1
ATOM 749 N N . TYR A 1 91 ? 4.355 3.177 17.205 1.00 91.38 91 TYR A N 1
ATOM 750 C CA . TYR A 1 91 ? 4.502 4.274 16.253 1.00 91.38 91 TYR A CA 1
ATOM 751 C C . TYR A 1 91 ? 5.896 4.247 15.637 1.00 91.38 91 TYR A C 1
ATOM 753 O O . TYR A 1 91 ? 6.891 4.183 16.360 1.00 91.38 91 TYR A O 1
ATOM 761 N N . CYS A 1 92 ? 5.970 4.315 14.309 1.00 87.44 92 CYS A N 1
ATOM 762 C CA . CYS A 1 92 ? 7.240 4.432 13.608 1.00 87.44 92 CYS A CA 1
ATOM 763 C C . CYS A 1 92 ? 7.593 5.918 13.424 1.00 87.44 92 CYS A C 1
ATOM 765 O O . CYS A 1 92 ? 6.891 6.606 12.678 1.00 87.44 92 CYS A O 1
ATOM 767 N N . PRO A 1 93 ? 8.674 6.434 14.045 1.00 85.38 93 PRO A N 1
ATOM 768 C CA . PRO A 1 93 ? 9.069 7.834 13.889 1.00 85.38 93 PRO A CA 1
ATOM 769 C C . PRO A 1 93 ? 9.578 8.155 12.479 1.00 85.38 93 PRO A C 1
ATOM 771 O O . PRO A 1 93 ? 9.369 9.265 12.005 1.00 85.38 93 PRO A O 1
ATOM 774 N N . SER A 1 94 ? 10.190 7.187 11.790 1.00 81.12 94 SER A N 1
ATOM 775 C CA . SER A 1 94 ? 10.688 7.371 10.421 1.00 81.12 94 SER A CA 1
ATOM 776 C C . SER A 1 94 ? 9.541 7.461 9.407 1.00 81.12 94 SER A C 1
ATOM 778 O O . SER A 1 94 ? 9.486 8.416 8.641 1.00 81.12 94 SER A O 1
ATOM 780 N N . CYS A 1 95 ? 8.575 6.537 9.460 1.00 79.69 95 CYS A N 1
ATOM 781 C CA . CYS A 1 95 ? 7.411 6.542 8.559 1.00 79.69 95 CYS A CA 1
ATOM 782 C C . CYS A 1 95 ? 6.300 7.510 9.007 1.00 79.69 95 CYS A C 1
ATOM 784 O O . CYS A 1 95 ? 5.318 7.713 8.297 1.00 79.69 95 CYS A O 1
ATOM 786 N N . GLN A 1 96 ? 6.418 8.071 10.214 1.00 84.25 96 GLN A N 1
ATOM 787 C CA . GLN A 1 96 ? 5.452 8.985 10.824 1.00 84.25 96 GLN A CA 1
ATOM 788 C C . GLN A 1 96 ? 4.010 8.439 10.817 1.00 84.25 96 GLN A C 1
ATOM 790 O O . GLN A 1 96 ? 3.057 9.140 10.452 1.00 84.25 96 GLN A O 1
ATOM 795 N N . THR A 1 97 ? 3.851 7.163 11.185 1.00 89.00 97 THR A N 1
ATOM 796 C CA . THR A 1 97 ? 2.556 6.468 11.206 1.00 89.00 97 THR A CA 1
ATOM 797 C C . THR A 1 97 ? 2.479 5.415 12.315 1.00 89.00 97 THR A C 1
ATOM 799 O O . THR A 1 97 ? 3.498 4.882 12.768 1.00 89.00 97 THR A O 1
ATOM 802 N N . SER A 1 98 ? 1.257 5.127 12.768 1.00 90.81 98 SER A N 1
ATOM 803 C CA . SER A 1 98 ? 0.973 4.055 13.724 1.00 90.81 98 SER A CA 1
ATOM 804 C C . SER A 1 98 ? 1.045 2.687 13.054 1.00 90.81 98 SER A C 1
ATOM 806 O O . SER A 1 98 ? 0.597 2.546 11.918 1.00 90.81 98 SER A O 1
ATOM 808 N N . LEU A 1 99 ? 1.520 1.684 13.788 1.00 90.12 99 LEU A N 1
ATOM 809 C CA . LEU A 1 99 ? 1.623 0.303 13.323 1.00 90.12 99 LEU A CA 1
ATOM 810 C C . LEU A 1 99 ? 0.637 -0.606 14.057 1.00 90.12 99 LEU A C 1
ATOM 812 O O . LEU A 1 99 ? 0.291 -0.386 15.224 1.00 90.12 99 LEU A O 1
ATOM 816 N N . SER A 1 100 ? 0.194 -1.651 13.366 1.00 90.19 100 SER A N 1
ATOM 817 C CA . SER A 1 100 ? -0.577 -2.735 13.965 1.00 90.19 100 SER A CA 1
ATOM 818 C C . SER A 1 100 ? 0.322 -3.687 14.764 1.00 90.19 100 SER A C 1
ATOM 820 O O . SER A 1 100 ? 1.534 -3.745 14.569 1.00 90.19 100 SER A O 1
ATOM 822 N N . SER A 1 101 ? -0.267 -4.481 15.662 1.00 88.00 101 SER A N 1
ATOM 823 C CA . SER A 1 101 ? 0.485 -5.471 16.449 1.00 88.00 101 SER A CA 1
ATOM 824 C C . SER A 1 101 ? 1.199 -6.512 15.582 1.00 88.00 101 SER A C 1
ATOM 826 O O . SER A 1 101 ? 2.276 -6.960 15.951 1.00 88.00 101 SER A O 1
ATOM 828 N N . HIS A 1 102 ? 0.620 -6.874 14.433 1.00 90.19 102 HIS A N 1
ATOM 829 C CA . HIS A 1 102 ? 1.177 -7.871 13.513 1.00 90.19 102 HIS A CA 1
ATOM 830 C C . HIS A 1 102 ? 2.304 -7.317 12.629 1.00 90.19 102 HIS A C 1
ATOM 832 O O . HIS A 1 102 ? 3.003 -8.095 11.997 1.00 90.19 102 HIS A O 1
ATOM 838 N N . GLU A 1 103 ? 2.491 -5.995 12.581 1.00 84.69 103 GLU A N 1
ATOM 839 C CA . GLU A 1 103 ? 3.624 -5.362 11.887 1.00 84.69 103 GLU A CA 1
ATOM 840 C C . GLU A 1 103 ? 4.844 -5.171 12.797 1.00 84.69 103 GLU A C 1
ATOM 842 O O . GLU A 1 103 ? 5.932 -4.877 12.310 1.00 84.69 103 GLU A O 1
ATOM 847 N N . VAL A 1 104 ? 4.656 -5.294 14.115 1.00 79.38 104 VAL A N 1
ATOM 848 C CA . VAL A 1 104 ? 5.717 -5.146 15.126 1.00 79.38 104 VAL A CA 1
ATOM 849 C C . VAL A 1 104 ? 6.258 -6.503 15.590 1.00 79.38 104 VAL A C 1
ATOM 851 O O . VAL A 1 104 ? 7.375 -6.553 16.100 1.00 79.38 104 VAL A O 1
ATOM 854 N N . ALA A 1 105 ? 5.450 -7.561 15.457 1.00 52.84 105 ALA A N 1
ATOM 855 C CA . ALA A 1 105 ? 5.751 -8.918 15.913 1.00 52.84 105 ALA A CA 1
ATOM 856 C C . ALA A 1 105 ? 6.841 -9.616 15.087 1.00 52.84 105 ALA A C 1
ATOM 858 O O . ALA A 1 105 ? 6.892 -9.396 13.856 1.00 52.84 105 ALA A O 1
#

Solvent-accessible surface area (backbone atoms only — not comparable to full-atom values): 6610 Å² total; per-residue (Å²): 111,61,64,62,53,46,29,62,75,70,74,48,72,45,68,69,49,42,58,74,70,30,60,67,65,50,52,51,51,40,60,54,55,68,58,70,52,47,66,63,52,51,56,49,37,58,74,74,66,58,88,69,77,78,88,76,61,90,52,77,89,40,66,73,48,45,51,53,52,48,53,50,52,50,55,39,38,78,71,67,73,56,79,93,80,89,74,95,65,57,66,41,80,68,78,70,44,78,51,58,73,81,78,74,105

InterPro domains:
  IPR002300 Aminoacyl-tRNA synthetase, class Ia [PF00133] (1-104)
  IPR014729 Rossmann-like alpha/beta/alpha sandwich fold [G3DSA:3.40.50.620] (1-105)
  IPR023586 Isoleucine-tRNA ligase, type 2 [PTHR42780] (1-104)

Mean predicted aligned error: 4.66 Å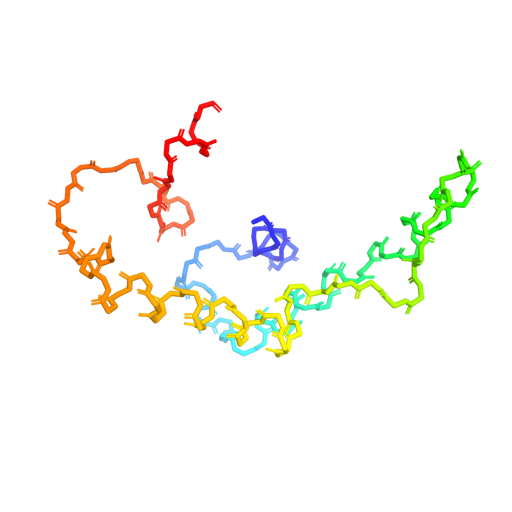

Secondary structure (DSSP, 8-state):
-HHHHHHHHHT--HHHHHHHH-HHHHHHHHHHHHHTTHHHHHHHHHHTT-----SS---TTSHHHHHHHHHHHHHHHHTT----------EETTTTEE--HHHH-

Radius of gyration: 17.95 Å; Cα contacts (8 Å, |Δi|>4): 55; chains: 1; bounding box: 40×44×41 Å

Organism: Bacillus cereus (NCBI:txid1396)

Sequence (105 aa):
PVELGVEKQLGISGKHEIEEYGIEPFIQKCKESVFTYEKQWREFTESIGYWVDMDDPYVTLKNPYIESVWHILGTIHEKGLLYKGHRVSPYCPSCQTSLSSHEVA